Protein AF-Q466G2-F1 (afdb_monomer_lite)

Radius of gyration: 11.36 Å; chains: 1; bounding box: 30×16×26 Å

Organism: Methanosarcina barkeri (s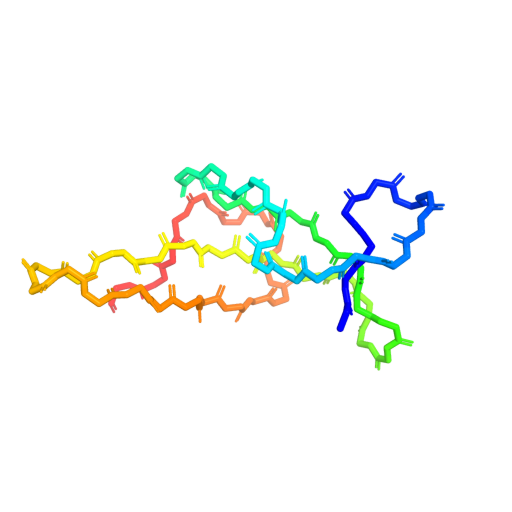train Fusaro / DSM 804) (NCBI:txid269797)

Foldseek 3Di:
DWAQPVPDDDDPVPDDADQQFGWTQDPPPGIKTKHWDQDPVRDTDIDIGPDPPGRHDDD

Sequence (59 aa):
MVNPDNKGNVSLETVVIPPKGRVVHLKAYGFVKVFRIVSKDGDMQHWVTDMQEIDEPYG

pLDDT: mean 83.46, std 5.87, range [62.97, 91.75]

Secondary structure (DSSP, 8-state):
-EESSSS--B-GGGS---TT-EEEEETTTEEEEEEEEE-TTS-EEEEEES-TT-SS---

Structure (mmCIF, N/CA/C/O backbone):
data_AF-Q466G2-F1
#
_entry.id   AF-Q466G2-F1
#
loop_
_atom_site.group_PDB
_atom_site.id
_atom_site.type_symbol
_atom_site.label_atom_id
_atom_site.label_alt_id
_atom_site.label_comp_id
_atom_site.label_asym_id
_atom_site.label_entity_id
_atom_site.label_seq_id
_atom_site.pdbx_PDB_ins_code
_atom_site.Cartn_x
_atom_site.Cartn_y
_atom_site.Cartn_z
_atom_site.occupancy
_atom_site.B_iso_or_equiv
_atom_site.auth_seq_id
_atom_site.auth_comp_id
_atom_site.auth_asym_id
_atom_site.auth_atom_id
_atom_site.pdbx_PDB_model_num
ATOM 1 N N . MET A 1 1 ? 1.005 2.283 -10.914 1.00 78.31 1 MET A N 1
ATOM 2 C CA . MET A 1 1 ? 1.486 0.886 -10.935 1.00 78.31 1 MET A CA 1
ATOM 3 C C . MET A 1 1 ? 2.573 0.715 -9.896 1.00 78.31 1 MET A C 1
ATOM 5 O O . MET A 1 1 ? 3.333 1.654 -9.678 1.00 78.31 1 MET A O 1
ATOM 9 N N . VAL A 1 2 ? 2.631 -0.458 -9.282 1.00 82.94 2 VAL A N 1
ATOM 10 C CA . VAL A 1 2 ? 3.560 -0.807 -8.204 1.00 82.94 2 VAL A CA 1
ATOM 11 C C . VAL A 1 2 ? 4.297 -2.088 -8.558 1.00 82.94 2 VAL A C 1
ATOM 13 O O . VAL A 1 2 ? 3.748 -2.927 -9.266 1.00 82.94 2 VAL A O 1
ATOM 16 N N . ASN A 1 3 ? 5.512 -2.256 -8.058 1.00 86.38 3 ASN A N 1
ATOM 17 C CA . ASN A 1 3 ? 6.270 -3.489 -8.203 1.00 86.38 3 ASN A CA 1
ATOM 18 C C . ASN A 1 3 ? 6.437 -4.150 -6.820 1.00 86.38 3 ASN A C 1
ATOM 20 O O . ASN A 1 3 ? 7.301 -3.734 -6.046 1.00 86.38 3 ASN A O 1
ATOM 24 N N . PRO A 1 4 ? 5.563 -5.104 -6.454 1.00 80.88 4 PRO A N 1
ATOM 25 C CA . PRO A 1 4 ? 5.533 -5.699 -5.119 1.00 80.88 4 PRO A CA 1
ATOM 26 C C . PRO A 1 4 ? 6.585 -6.796 -4.898 1.00 80.88 4 PRO A C 1
ATOM 28 O O . PRO A 1 4 ? 6.794 -7.200 -3.757 1.00 80.88 4 PRO A O 1
ATOM 31 N N . ASP A 1 5 ? 7.194 -7.327 -5.959 1.00 82.50 5 ASP A N 1
ATOM 32 C CA . ASP A 1 5 ? 8.114 -8.477 -5.916 1.00 82.50 5 ASP A CA 1
ATOM 33 C C . ASP A 1 5 ? 9.387 -8.271 -6.758 1.00 82.50 5 ASP A C 1
ATOM 35 O O . ASP A 1 5 ? 10.159 -9.200 -6.988 1.00 82.50 5 ASP A O 1
ATOM 39 N N . ASN A 1 6 ? 9.603 -7.039 -7.212 1.00 75.00 6 ASN A N 1
ATOM 40 C CA . ASN A 1 6 ? 10.640 -6.625 -8.148 1.00 75.00 6 ASN A CA 1
ATOM 41 C C . ASN A 1 6 ? 10.606 -7.319 -9.531 1.00 75.00 6 ASN A C 1
ATOM 43 O O . ASN A 1 6 ? 11.560 -7.176 -10.295 1.00 75.00 6 ASN A O 1
ATOM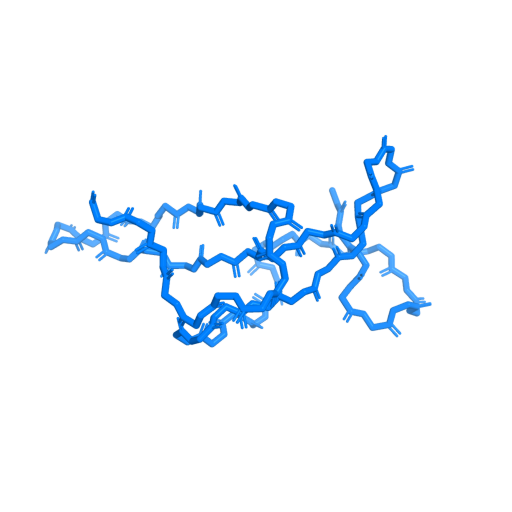 47 N N . LYS A 1 7 ? 9.529 -8.028 -9.904 1.00 79.06 7 LYS A N 1
ATOM 48 C CA . LYS A 1 7 ? 9.4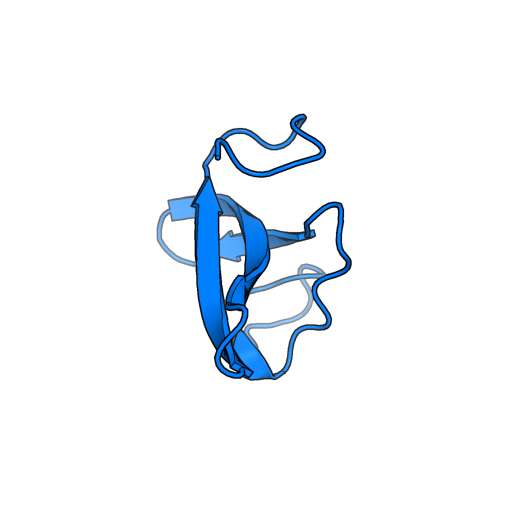36 -8.757 -11.189 1.00 79.06 7 LYS A CA 1
ATOM 49 C C . LYS A 1 7 ? 8.684 -8.005 -12.279 1.00 79.06 7 LYS A C 1
ATOM 51 O O . LYS A 1 7 ? 8.776 -8.370 -13.449 1.00 79.06 7 LYS A O 1
ATOM 56 N N . GLY A 1 8 ? 7.955 -6.955 -11.922 1.00 79.19 8 GLY A N 1
ATOM 57 C CA . GLY A 1 8 ? 7.209 -6.161 -12.886 1.00 79.19 8 GLY A CA 1
ATOM 58 C C . GLY A 1 8 ? 6.214 -5.226 -12.223 1.00 79.19 8 GLY A C 1
ATOM 59 O O . GLY A 1 8 ? 5.857 -5.367 -11.058 1.00 79.19 8 GLY A O 1
ATOM 60 N N . ASN A 1 9 ? 5.755 -4.243 -12.985 1.00 84.38 9 ASN A N 1
ATOM 61 C CA . ASN A 1 9 ? 4.737 -3.321 -12.513 1.00 84.38 9 ASN A CA 1
ATOM 62 C C . ASN A 1 9 ? 3.354 -3.969 -12.650 1.00 84.38 9 ASN A C 1
ATOM 64 O O . ASN A 1 9 ? 2.981 -4.399 -13.739 1.00 84.38 9 ASN A O 1
ATOM 68 N N . VAL A 1 10 ? 2.573 -3.963 -11.575 1.00 85.38 10 VAL A N 1
ATOM 69 C CA . VAL A 1 10 ? 1.165 -4.387 -11.533 1.00 85.38 10 VAL A CA 1
ATOM 70 C C . VAL A 1 10 ? 0.270 -3.251 -11.021 1.00 85.38 10 VAL A C 1
ATOM 72 O O . VAL A 1 10 ? 0.753 -2.229 -10.513 1.00 85.38 10 VAL A O 1
ATOM 75 N N . SER A 1 11 ? -1.048 -3.377 -11.197 1.00 84.00 11 SER A N 1
ATOM 76 C CA . SER A 1 11 ? -1.999 -2.441 -10.579 1.00 84.00 11 SER A CA 1
ATOM 77 C C . SER A 1 11 ? -2.040 -2.672 -9.070 1.00 84.00 11 SER A C 1
ATOM 79 O O . SER A 1 11 ? -2.030 -3.822 -8.634 1.00 84.00 11 SER A O 1
ATOM 81 N N . LEU A 1 12 ? -2.121 -1.602 -8.272 1.00 81.31 12 LEU A N 1
ATOM 82 C CA . LEU A 1 12 ? -2.201 -1.722 -6.812 1.00 81.31 12 LEU A CA 1
ATOM 83 C C . LEU A 1 12 ? -3.420 -2.554 -6.375 1.00 81.31 12 LEU A C 1
ATOM 85 O O . LEU A 1 12 ? -3.309 -3.343 -5.448 1.00 81.31 12 LEU A O 1
ATOM 89 N N . GLU A 1 13 ? -4.530 -2.464 -7.109 1.00 80.25 13 GLU A N 1
ATOM 90 C CA . GLU A 1 13 ? -5.763 -3.227 -6.858 1.00 80.25 13 GLU A CA 1
ATOM 91 C C . GLU A 1 13 ? -5.584 -4.746 -7.004 1.00 80.25 13 GLU A C 1
ATOM 93 O O . GLU A 1 13 ? -6.295 -5.526 -6.378 1.00 80.25 13 GLU A O 1
A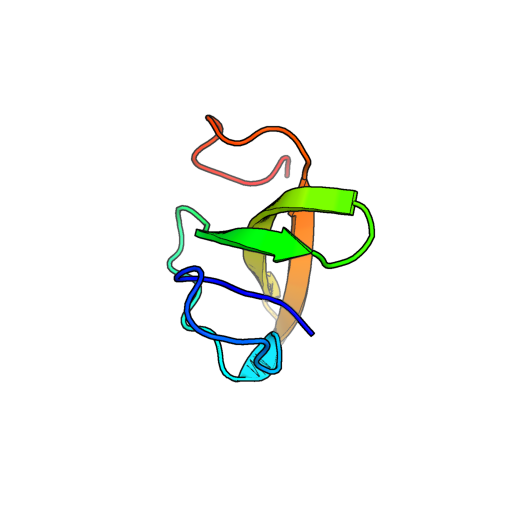TOM 98 N N . THR A 1 14 ? -4.615 -5.179 -7.817 1.00 83.19 14 THR A N 1
ATOM 99 C CA . THR A 1 14 ? -4.301 -6.606 -8.013 1.00 83.19 14 THR A CA 1
ATOM 100 C C . THR A 1 14 ? -3.321 -7.144 -6.973 1.00 83.19 14 THR A C 1
ATOM 102 O O . THR A 1 14 ? -3.081 -8.350 -6.901 1.00 83.19 14 THR A O 1
ATOM 105 N N . VAL A 1 15 ? -2.738 -6.263 -6.155 1.00 84.38 15 VAL A N 1
ATOM 106 C CA . VAL A 1 15 ? -1.792 -6.651 -5.114 1.00 84.38 15 VAL A CA 1
ATOM 107 C C . VAL A 1 15 ? -2.561 -7.065 -3.868 1.00 84.38 15 VAL A C 1
ATOM 109 O O . VAL A 1 15 ? -3.292 -6.283 -3.269 1.00 84.38 15 VAL A O 1
ATOM 112 N N . VAL A 1 16 ? -2.332 -8.296 -3.415 1.00 85.81 16 VAL A N 1
ATOM 113 C CA . VAL A 1 16 ? -2.790 -8.726 -2.091 1.00 85.81 16 VAL A CA 1
ATOM 114 C C . VAL A 1 16 ? -2.015 -7.946 -1.028 1.00 85.81 16 VAL A C 1
ATOM 116 O O . VAL A 1 16 ? -0.799 -8.121 -0.889 1.00 85.81 16 VAL A O 1
ATOM 119 N N . ILE A 1 17 ? -2.724 -7.094 -0.289 1.00 88.44 17 ILE A N 1
ATOM 120 C CA . ILE A 1 17 ? -2.207 -6.313 0.838 1.00 88.44 17 ILE A CA 1
ATOM 121 C C . ILE A 1 17 ? -2.758 -6.944 2.130 1.00 88.44 17 ILE A C 1
ATOM 123 O O . ILE A 1 17 ? -3.966 -6.869 2.358 1.00 88.44 17 ILE A O 1
ATOM 127 N N . PRO A 1 18 ? -1.923 -7.611 2.950 1.00 88.81 18 PRO A N 1
ATOM 128 C CA . PRO A 1 18 ? -2.354 -8.156 4.236 1.00 88.81 18 PRO A CA 1
ATOM 129 C C . PRO A 1 18 ? -2.591 -7.026 5.261 1.00 88.81 18 PRO A C 1
ATOM 131 O O . PRO A 1 18 ? -2.121 -5.910 5.038 1.00 88.81 18 PRO A O 1
ATOM 134 N N . PRO A 1 19 ? -3.251 -7.300 6.406 1.00 85.38 19 PRO A N 1
ATOM 135 C CA . PRO A 1 19 ? -3.522 -6.285 7.435 1.00 85.38 19 PRO A CA 1
ATOM 136 C C . PRO A 1 19 ? -2.275 -5.532 7.919 1.00 85.38 19 PRO A C 1
ATOM 138 O O . PRO A 1 19 ? -2.315 -4.320 8.065 1.00 85.38 19 PRO A O 1
ATOM 141 N N . LYS A 1 20 ? -1.137 -6.232 8.036 1.00 87.94 20 LYS A N 1
ATOM 142 C CA . LYS A 1 20 ? 0.181 -5.665 8.386 1.00 87.94 20 LYS A CA 1
ATOM 143 C C . LYS A 1 20 ? 0.816 -4.758 7.317 1.00 87.94 20 LYS A C 1
ATOM 145 O O . LYS A 1 20 ? 1.987 -4.396 7.409 1.00 87.94 20 LYS A 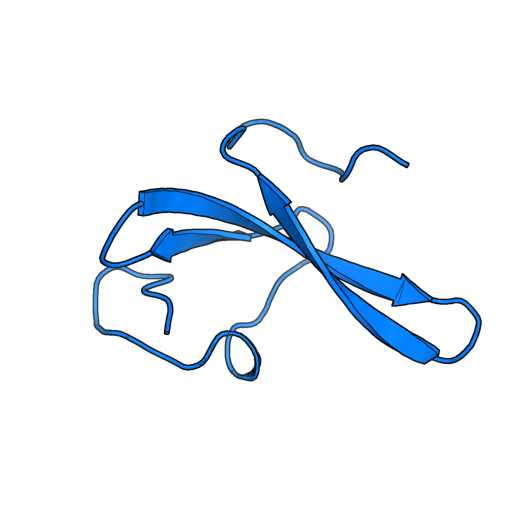O 1
ATOM 150 N N . GLY A 1 21 ? 0.094 -4.488 6.234 1.00 91.00 21 GLY A N 1
ATOM 151 C CA . GLY A 1 21 ? 0.582 -3.766 5.069 1.00 91.00 21 GLY A CA 1
ATOM 152 C C . GLY A 1 21 ? 1.545 -4.570 4.191 1.00 91.00 21 GLY A C 1
ATOM 153 O O . GLY A 1 21 ? 1.935 -5.707 4.480 1.00 91.00 21 GLY A O 1
ATOM 154 N N . ARG A 1 22 ? 1.925 -3.972 3.062 1.00 91.12 22 ARG A N 1
ATOM 155 C CA . ARG A 1 22 ? 2.862 -4.546 2.093 1.00 91.12 22 ARG A CA 1
ATOM 156 C C . ARG A 1 22 ? 3.810 -3.493 1.557 1.00 91.12 22 ARG A C 1
ATOM 158 O O . ARG A 1 22 ? 3.368 -2.445 1.101 1.00 91.12 22 ARG A O 1
ATOM 165 N N . VAL A 1 23 ? 5.100 -3.811 1.550 1.00 91.31 23 VAL A N 1
ATOM 166 C CA . VAL A 1 23 ? 6.106 -2.975 0.896 1.00 91.31 23 VAL A CA 1
ATOM 167 C C . VAL A 1 23 ? 6.052 -3.201 -0.615 1.00 91.31 23 VAL A C 1
ATOM 169 O O . VAL A 1 23 ? 6.040 -4.342 -1.077 1.00 91.31 23 VAL A O 1
ATOM 172 N N . VAL A 1 24 ? 5.994 -2.117 -1.382 1.00 89.81 24 VAL A N 1
ATOM 173 C CA . VAL A 1 24 ? 5.995 -2.125 -2.848 1.00 89.81 24 VAL A CA 1
ATOM 174 C C . VAL A 1 24 ? 6.916 -1.034 -3.379 1.00 89.81 24 VAL A C 1
ATOM 176 O O . VAL A 1 24 ? 7.085 0.005 -2.745 1.00 89.81 24 VAL A O 1
ATOM 179 N N . HIS A 1 25 ? 7.489 -1.241 -4.562 1.00 89.44 25 HIS A N 1
ATOM 180 C CA . HIS A 1 25 ? 8.293 -0.223 -5.228 1.00 89.44 25 HIS A CA 1
ATOM 181 C C . HIS A 1 25 ? 7.439 0.620 -6.187 1.00 89.44 25 HIS A C 1
ATOM 183 O O . HIS A 1 25 ? 6.809 0.097 -7.113 1.00 89.44 25 HIS A O 1
ATOM 189 N N . LEU A 1 26 ? 7.429 1.934 -5.981 1.00 85.50 26 LEU A N 1
ATOM 190 C CA . LEU A 1 26 ? 6.823 2.923 -6.867 1.00 85.50 26 LEU A CA 1
ATOM 191 C C . LEU A 1 26 ? 7.893 3.512 -7.791 1.00 85.50 26 LEU A C 1
ATOM 193 O O . LEU A 1 26 ? 8.884 4.071 -7.328 1.00 85.50 26 LEU A O 1
ATOM 197 N N . LYS A 1 27 ? 7.646 3.451 -9.108 1.00 77.38 27 LYS A N 1
ATOM 198 C CA . LYS A 1 27 ? 8.607 3.771 -10.187 1.00 77.38 27 LYS A CA 1
ATOM 199 C C . LYS A 1 27 ? 9.253 5.175 -10.117 1.00 77.38 27 LYS A C 1
ATOM 201 O O . LYS A 1 27 ? 10.233 5.402 -10.811 1.00 77.38 27 LYS A O 1
ATOM 206 N N . ALA A 1 28 ? 8.740 6.099 -9.303 1.00 79.00 28 ALA A N 1
ATOM 207 C CA . ALA A 1 28 ? 9.278 7.456 -9.144 1.00 79.00 28 ALA A CA 1
ATOM 208 C C . ALA A 1 28 ? 9.500 7.886 -7.680 1.00 79.00 28 ALA A C 1
ATOM 210 O O . ALA A 1 28 ? 9.841 9.037 -7.436 1.00 79.00 28 ALA A O 1
ATOM 211 N N . TYR A 1 29 ? 9.283 6.990 -6.715 1.00 83.56 29 TYR A N 1
ATOM 212 C CA . TYR A 1 29 ? 9.337 7.321 -5.286 1.00 83.56 29 TYR A CA 1
ATOM 213 C C . TYR A 1 29 ? 10.253 6.375 -4.503 1.00 83.56 29 TYR A C 1
ATOM 215 O O . TYR A 1 29 ? 10.884 6.788 -3.539 1.00 83.56 29 TYR A O 1
ATOM 223 N N . GLY A 1 30 ? 10.374 5.119 -4.939 1.00 87.25 30 GLY A N 1
ATOM 224 C CA . GLY A 1 30 ? 11.099 4.092 -4.199 1.00 87.25 30 GLY A CA 1
ATOM 225 C C . GLY A 1 30 ? 10.151 3.163 -3.448 1.00 87.25 30 GLY A C 1
ATOM 226 O O . GLY A 1 30 ? 9.013 2.942 -3.871 1.00 87.25 30 GLY A O 1
ATOM 227 N N . PHE A 1 31 ? 10.638 2.560 -2.367 1.00 89.12 31 PHE A N 1
ATOM 228 C CA . PHE A 1 31 ? 9.859 1.620 -1.566 1.00 89.12 31 PHE A CA 1
ATOM 229 C C . PHE A 1 31 ? 8.903 2.352 -0.627 1.00 89.12 31 PHE A C 1
ATOM 231 O O . PHE A 1 31 ? 9.311 3.235 0.120 1.00 89.12 31 PHE A O 1
ATOM 238 N N . VAL A 1 32 ? 7.637 1.945 -0.652 1.00 91.00 32 VAL A N 1
ATOM 239 C CA . VAL A 1 32 ? 6.587 2.415 0.257 1.00 91.00 32 VAL A CA 1
ATOM 240 C C . VAL A 1 32 ? 5.873 1.229 0.873 1.00 91.00 32 VAL A C 1
ATOM 242 O O . VAL A 1 32 ? 5.756 0.184 0.230 1.00 91.00 32 VAL A O 1
ATOM 245 N N . LYS A 1 33 ? 5.347 1.386 2.084 1.00 91.75 33 LYS A N 1
ATOM 246 C CA . LYS A 1 33 ? 4.421 0.428 2.685 1.00 91.75 33 LYS A CA 1
ATOM 247 C C . LYS A 1 33 ? 2.991 0.886 2.436 1.00 91.75 33 LYS A C 1
ATOM 249 O O . LYS A 1 33 ? 2.642 2.037 2.684 1.00 91.75 33 LYS A O 1
ATOM 254 N N . VAL A 1 34 ? 2.175 -0.018 1.907 1.00 90.12 34 VAL A N 1
ATOM 255 C CA . VAL A 1 34 ? 0.764 0.226 1.603 1.00 90.12 34 VAL A CA 1
ATOM 256 C C . VAL A 1 34 ? -0.102 -0.624 2.512 1.00 90.12 34 VAL A C 1
ATOM 258 O O . VAL A 1 34 ? 0.156 -1.815 2.682 1.00 90.12 34 VAL A O 1
ATOM 261 N N . PHE A 1 35 ? -1.151 -0.020 3.048 1.00 90.50 35 PHE A N 1
ATOM 262 C CA . PHE A 1 35 ? -2.165 -0.654 3.871 1.00 90.50 35 PHE A CA 1
ATOM 263 C C . PHE A 1 35 ? -3.518 -0.554 3.175 1.00 90.50 35 PHE A C 1
ATOM 265 O O . PHE A 1 35 ? -3.815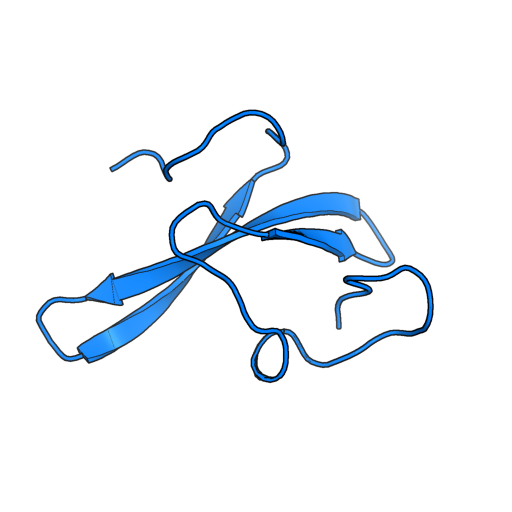 0.436 2.503 1.00 90.50 35 PHE A O 1
ATOM 272 N N . ARG A 1 36 ? -4.342 -1.590 3.341 1.00 87.69 36 ARG A N 1
ATOM 273 C CA . ARG A 1 36 ? -5.730 -1.594 2.884 1.00 87.69 36 ARG A CA 1
ATOM 274 C C . ARG A 1 36 ? -6.625 -1.334 4.084 1.00 87.69 36 ARG A C 1
ATOM 276 O O . ARG A 1 36 ? -6.669 -2.149 5.001 1.00 87.69 36 ARG A O 1
ATOM 283 N N . ILE A 1 37 ? -7.328 -0.212 4.056 1.00 82.69 37 ILE A N 1
ATOM 284 C CA . ILE A 1 37 ? -8.285 0.186 5.082 1.00 82.69 37 ILE A CA 1
ATOM 285 C C . ILE A 1 37 ? -9.675 -0.076 4.516 1.00 82.69 37 ILE A C 1
ATOM 287 O O . ILE A 1 37 ? -10.021 0.420 3.448 1.00 82.69 37 ILE A O 1
ATOM 291 N N . VAL A 1 38 ? -10.461 -0.885 5.216 1.00 77.19 38 VAL A N 1
ATOM 292 C CA . VAL A 1 38 ? -11.876 -1.087 4.898 1.00 77.19 38 VAL A CA 1
ATOM 293 C C . VAL A 1 38 ? -12.663 -0.255 5.900 1.00 77.19 38 VAL A C 1
ATOM 295 O O . VAL A 1 38 ? -12.563 -0.497 7.105 1.00 77.19 38 VAL A O 1
ATOM 298 N N . SER A 1 39 ? -13.384 0.760 5.427 1.00 72.69 39 SER A N 1
ATOM 299 C CA . SER A 1 39 ? -14.267 1.547 6.286 1.00 72.69 39 SER A CA 1
ATOM 300 C C . SER A 1 39 ? -15.418 0.670 6.790 1.00 72.69 39 SER A C 1
ATOM 302 O O . SER A 1 39 ? -15.740 -0.366 6.203 1.00 72.69 39 SER A O 1
ATOM 304 N N . LYS A 1 40 ? -16.073 1.092 7.878 1.00 71.81 40 LYS A N 1
ATOM 305 C CA . LYS A 1 40 ? -17.267 0.399 8.395 1.00 71.81 40 LYS A CA 1
ATOM 306 C C . LYS A 1 40 ? -18.393 0.316 7.357 1.00 71.81 40 LYS A C 1
ATOM 308 O O . LYS A 1 40 ? -19.179 -0.623 7.407 1.00 71.81 40 LYS A O 1
ATOM 313 N N . ASP A 1 41 ? -18.413 1.253 6.413 1.00 77.19 41 ASP A N 1
ATOM 314 C CA . ASP A 1 41 ? -19.401 1.349 5.336 1.00 77.19 41 ASP A CA 1
ATOM 315 C C . ASP A 1 41 ? -19.018 0.513 4.099 1.00 77.19 41 ASP A C 1
ATOM 317 O O . ASP A 1 41 ? -19.757 0.466 3.120 1.00 77.19 41 ASP A O 1
ATOM 321 N N . GLY A 1 42 ? -17.880 -0.193 4.145 1.00 71.38 42 GLY A N 1
ATOM 322 C CA . GLY A 1 42 ? -17.404 -1.063 3.068 1.00 71.38 42 GLY A CA 1
ATOM 323 C C . GLY A 1 42 ? -16.528 -0.366 2.026 1.00 71.38 42 GLY A C 1
ATOM 324 O O . GLY A 1 42 ? -16.035 -1.033 1.112 1.00 71.38 42 GLY A O 1
ATOM 325 N N . ASP A 1 43 ? -16.271 0.935 2.181 1.00 79.00 43 ASP A N 1
ATOM 326 C CA . ASP A 1 43 ? -15.375 1.668 1.293 1.00 79.00 43 ASP A CA 1
ATOM 327 C C . ASP A 1 43 ? -13.927 1.236 1.516 1.00 79.00 43 ASP A C 1
ATOM 329 O O . ASP A 1 43 ? -13.412 1.207 2.637 1.00 79.00 43 ASP A O 1
ATOM 333 N N . MET A 1 44 ? -13.245 0.912 0.421 1.00 78.06 44 MET A N 1
ATOM 334 C CA . MET A 1 44 ? -11.843 0.512 0.450 1.00 78.06 44 MET A CA 1
ATOM 335 C C . MET A 1 44 ? -10.950 1.712 0.178 1.00 78.06 44 MET A C 1
ATOM 337 O O . MET A 1 44 ? -10.922 2.248 -0.928 1.00 78.06 44 MET A O 1
ATOM 341 N N . GLN A 1 45 ? -10.175 2.091 1.184 1.00 83.12 45 GLN A N 1
ATOM 342 C CA . GLN A 1 45 ? -9.155 3.122 1.085 1.00 83.12 45 GLN A CA 1
ATOM 343 C C . GLN A 1 45 ? -7.763 2.492 1.147 1.00 83.12 45 GLN A C 1
ATOM 345 O O . GLN A 1 45 ? -7.548 1.440 1.754 1.00 83.12 45 GLN A O 1
ATOM 350 N N . HIS A 1 46 ? -6.803 3.148 0.503 1.00 84.62 46 HIS A N 1
ATOM 351 C CA . HIS A 1 46 ? -5.402 2.752 0.548 1.00 84.62 46 HIS A CA 1
ATOM 352 C C . HIS A 1 46 ? -4.623 3.817 1.299 1.00 84.62 46 HIS A C 1
ATOM 354 O O . HIS A 1 46 ? -4.682 4.993 0.942 1.00 84.62 46 HIS A O 1
ATOM 360 N N . TRP A 1 47 ? -3.876 3.394 2.311 1.00 86.62 47 TRP A N 1
ATOM 361 C CA . TRP A 1 47 ? -2.960 4.266 3.031 1.00 86.62 47 TRP A CA 1
ATOM 362 C C . TRP A 1 47 ? -1.524 3.921 2.650 1.00 86.62 47 TRP A C 1
ATOM 364 O O . TRP A 1 47 ? -1.179 2.745 2.528 1.00 86.62 47 TRP A O 1
ATOM 374 N N . VAL A 1 48 ? -0.704 4.940 2.404 1.00 88.06 48 VAL A N 1
ATOM 375 C CA . VAL A 1 48 ? 0.658 4.798 1.873 1.00 88.06 48 VAL A CA 1
ATOM 376 C C . VAL A 1 48 ? 1.621 5.574 2.760 1.00 88.06 48 VAL A C 1
ATOM 378 O O . VAL A 1 48 ? 1.366 6.733 3.076 1.00 88.06 48 VAL A O 1
ATOM 381 N N . THR A 1 49 ? 2.744 4.950 3.110 1.00 87.31 49 THR A N 1
ATOM 382 C CA . THR A 1 49 ? 3.826 5.565 3.887 1.00 87.31 49 THR A CA 1
ATOM 383 C C . THR A 1 49 ? 5.199 5.158 3.371 1.00 87.31 49 THR A C 1
ATOM 385 O O . THR A 1 49 ? 5.373 4.091 2.781 1.00 87.31 49 THR A O 1
ATOM 388 N N . ASP A 1 50 ? 6.187 6.002 3.622 1.00 88.00 50 ASP A N 1
ATOM 389 C CA . ASP A 1 50 ? 7.613 5.726 3.479 1.00 88.00 50 ASP A CA 1
ATOM 390 C C . ASP A 1 50 ? 8.195 4.934 4.668 1.00 88.00 50 ASP A C 1
ATOM 392 O O . ASP A 1 50 ? 9.254 4.316 4.537 1.00 88.00 50 ASP A O 1
ATOM 396 N N . MET A 1 51 ? 7.493 4.875 5.805 1.00 85.44 51 MET A N 1
ATOM 397 C CA . MET A 1 51 ? 7.905 4.105 6.981 1.00 85.44 51 MET A CA 1
ATOM 398 C C . MET A 1 51 ? 7.611 2.610 6.795 1.00 85.44 51 MET A C 1
ATOM 400 O O . MET A 1 51 ? 6.477 2.144 6.894 1.00 85.44 51 MET A O 1
ATOM 404 N N . GLN A 1 52 ? 8.651 1.823 6.524 1.00 84.19 52 GLN A N 1
ATOM 405 C CA . GLN A 1 52 ? 8.510 0.399 6.182 1.00 84.19 52 GLN A CA 1
ATOM 406 C C . GLN A 1 52 ? 8.355 -0.527 7.403 1.00 84.19 52 GLN A C 1
ATOM 408 O O . GLN A 1 52 ? 7.845 -1.645 7.276 1.00 84.19 52 GLN A O 1
ATOM 413 N N . GLU A 1 53 ? 8.768 -0.070 8.583 1.00 86.12 53 GLU A N 1
ATOM 414 C CA . GLU A 1 53 ? 8.823 -0.888 9.804 1.00 86.12 53 GLU A CA 1
ATOM 415 C C . GLU A 1 53 ? 7.542 -0.844 10.647 1.00 86.12 53 GLU A C 1
ATOM 417 O O . GLU A 1 53 ? 7.429 -1.582 11.617 1.00 86.12 53 GLU A O 1
ATOM 422 N N . ILE A 1 54 ? 6.550 -0.028 10.282 1.00 87.56 54 ILE A N 1
ATOM 423 C CA . ILE A 1 54 ? 5.293 0.050 11.039 1.00 87.56 54 ILE A CA 1
ATOM 424 C C . ILE A 1 54 ? 4.358 -1.094 10.656 1.00 87.56 54 ILE A C 1
ATOM 426 O O . ILE A 1 54 ? 4.230 -1.396 9.474 1.00 87.56 54 ILE A O 1
ATOM 430 N N . ASP A 1 55 ? 3.676 -1.713 11.611 1.00 85.38 55 ASP A N 1
ATOM 431 C CA . ASP A 1 55 ? 2.778 -2.844 11.332 1.00 85.38 55 ASP A CA 1
ATOM 432 C C . ASP A 1 55 ? 1.304 -2.451 11.196 1.00 85.38 55 ASP A C 1
ATOM 434 O O . ASP A 1 55 ? 0.494 -3.271 10.766 1.00 85.38 55 ASP A O 1
ATOM 438 N N . GLU A 1 56 ? 0.961 -1.195 11.484 1.00 83.25 56 GLU A N 1
ATOM 439 C CA . GLU A 1 56 ? -0.397 -0.654 11.403 1.00 83.25 56 GLU A CA 1
ATOM 440 C C . GLU A 1 56 ? -0.358 0.810 10.917 1.00 83.25 56 GLU A C 1
ATOM 442 O O . GLU A 1 56 ? 0.622 1.514 11.184 1.00 83.25 56 GLU A O 1
ATOM 447 N N . PRO A 1 57 ? -1.383 1.283 10.180 1.00 80.06 57 PRO A N 1
ATOM 448 C CA . PRO A 1 57 ? -1.484 2.684 9.786 1.00 80.06 57 PRO A CA 1
ATOM 449 C C . PRO A 1 57 ? -1.795 3.564 11.006 1.00 80.06 57 PRO A C 1
ATOM 451 O O . PRO A 1 57 ? -2.472 3.127 11.936 1.00 80.06 57 PRO A O 1
ATOM 454 N N . TYR A 1 58 ? -1.339 4.819 10.997 1.00 72.50 58 TYR A N 1
ATOM 455 C CA . TYR A 1 58 ? -1.740 5.786 12.023 1.00 72.50 58 TYR A CA 1
ATOM 456 C C . TYR A 1 58 ? -3.246 6.053 11.894 1.00 72.50 58 TYR A C 1
ATOM 458 O O . TYR A 1 58 ? -3.711 6.406 10.808 1.00 72.50 58 TYR A O 1
ATOM 466 N N . GLY A 1 59 ? -3.983 5.790 12.977 1.00 62.97 59 GLY A N 1
ATOM 467 C CA . GLY A 1 59 ? -5.444 5.902 13.043 1.00 62.97 59 GLY A CA 1
ATOM 468 C C . GLY A 1 59 ? -5.973 7.321 12.908 1.00 62.97 59 GLY A C 1
ATOM 469 O O . GLY A 1 59 ? -5.245 8.268 13.280 1.00 62.97 59 GLY A O 1
#